Protein AF-A0A553DRL1-F1 (afdb_monomer)

Nearest PDB structures (foldseek):
  3k44-assembly4_D  TM=7.196E-01  e=4.651E+00  Drosophila melanogaster
  8chv-assembly1_D  TM=3.497E-01  e=3.234E+00  Homo sapiens
  8cht-assembly4_D  TM=2.626E-01  e=1.385E+00  Homo sapiens
  8chu-assembly1_A  TM=3.519E-01  e=5.250E+00  Homo sapiens
  8chv-assembly1_B  TM=2.696E-01  e=2.389E+00  Homo sapiens

pLDDT: mean 89.02, std 14.06, range [55.09, 98.81]

Radius of gyration: 24.26 Å; Cα contacts (8 Å, |Δi|>4): 133; chains: 1; bounding box: 50×25×79 Å

Mean predicted aligned error: 8.5 Å

Organism: NCBI:txid25944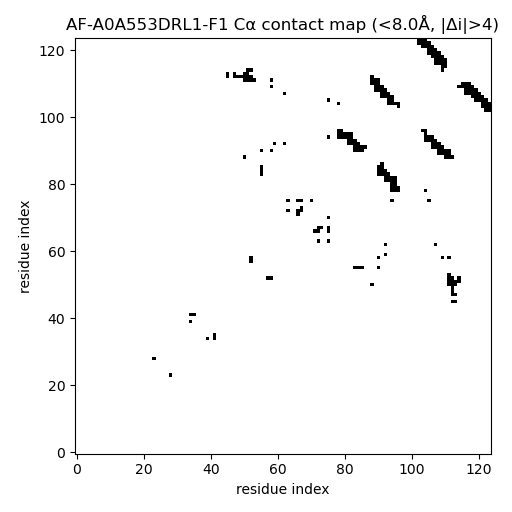28

Foldseek 3Di:
DVCVVVVVVVVVVVVVPPPDDDDPDPVVVVVVVVCVVVVHDDPPDLPLPDFQQPDPVVVVVLVLVVCCVVPNNVQQVQQPPWDWDCDPQKIWIWGHDPPPDDWWIWIWIARRSPRDTPDIDTTD

InterPro domains:
  IPR028921 NTF2 fold domain [PF15631] (58-124)

Structure (mmCIF, N/CA/C/O backbone):
data_AF-A0A553DRL1-F1
#
_entry.id   AF-A0A553DRL1-F1
#
loop_
_ato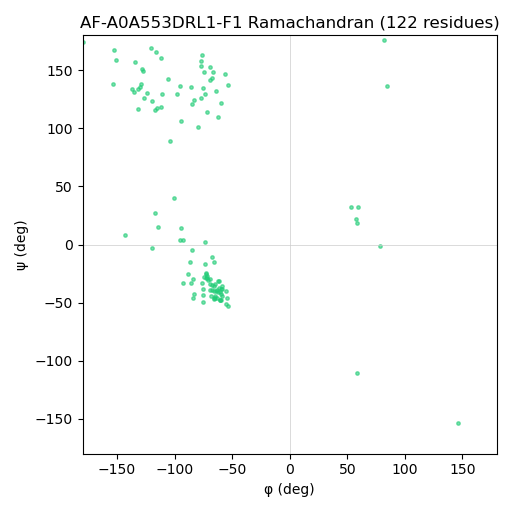m_site.group_PDB
_atom_site.id
_atom_site.type_symbol
_atom_site.label_atom_id
_atom_site.label_alt_id
_atom_site.label_comp_id
_atom_site.label_asym_id
_atom_site.label_entity_id
_atom_site.label_seq_id
_atom_site.pdbx_PDB_ins_code
_atom_site.Cartn_x
_atom_site.Cartn_y
_atom_site.Cartn_z
_atom_site.occupancy
_atom_site.B_iso_or_equiv
_atom_site.auth_seq_id
_atom_site.auth_comp_id
_atom_site.auth_asym_id
_atom_site.auth_atom_id
_atom_site.pdbx_PDB_model_num
ATOM 1 N N . MET A 1 1 ? 27.932 7.549 58.883 1.00 59.72 1 MET A N 1
ATOM 2 C CA . MET A 1 1 ? 28.183 7.238 57.453 1.00 59.72 1 MET A CA 1
ATOM 3 C C . MET A 1 1 ? 27.804 5.813 57.033 1.00 59.72 1 MET A C 1
ATOM 5 O O . MET A 1 1 ? 27.311 5.665 55.926 1.00 59.72 1 MET A O 1
ATOM 9 N N . LYS A 1 2 ? 27.957 4.776 57.875 1.00 55.09 2 LYS A N 1
ATOM 10 C CA . LYS A 1 2 ? 27.717 3.365 57.485 1.00 55.09 2 LYS A CA 1
ATOM 11 C C . LYS A 1 2 ? 26.275 3.038 57.038 1.00 55.09 2 LYS A C 1
ATOM 13 O O . LYS A 1 2 ? 26.091 2.215 56.155 1.00 55.09 2 LYS A O 1
ATOM 18 N N . TYR A 1 3 ? 25.267 3.726 57.583 1.00 60.97 3 TYR A N 1
ATOM 19 C CA . TYR A 1 3 ? 23.851 3.522 57.228 1.00 60.97 3 TYR A CA 1
ATOM 20 C C . TYR A 1 3 ? 23.372 4.346 56.021 1.00 60.97 3 TYR A C 1
ATOM 22 O O . TYR A 1 3 ? 22.344 4.024 55.436 1.00 60.97 3 TYR A O 1
ATOM 30 N N . LEU A 1 4 ? 24.129 5.372 55.607 1.00 59.31 4 LEU A N 1
ATOM 31 C CA . LEU A 1 4 ? 23.766 6.220 54.463 1.00 59.31 4 LEU A CA 1
ATOM 32 C C . LEU A 1 4 ? 23.832 5.428 53.143 1.00 59.31 4 LEU A C 1
ATOM 34 O O . LEU A 1 4 ? 23.001 5.605 52.260 1.00 59.31 4 LEU A O 1
ATOM 38 N N . LEU A 1 5 ? 24.788 4.497 53.054 1.00 58.38 5 LEU A N 1
ATOM 39 C CA . LEU A 1 5 ? 24.992 3.622 51.898 1.00 58.38 5 LEU A CA 1
ATOM 40 C C . LEU A 1 5 ? 23.886 2.555 51.765 1.00 58.38 5 LEU A C 1
ATOM 42 O O . LEU A 1 5 ? 23.524 2.178 50.657 1.00 58.38 5 LEU A O 1
ATOM 46 N N . VAL A 1 6 ? 23.305 2.115 52.888 1.00 60.09 6 VAL A N 1
ATOM 47 C CA . VAL A 1 6 ? 22.209 1.127 52.920 1.00 60.09 6 VAL A CA 1
ATOM 48 C C . VAL A 1 6 ? 20.880 1.759 52.497 1.00 60.09 6 VAL A C 1
ATOM 50 O O . VAL A 1 6 ? 20.120 1.147 51.751 1.00 60.09 6 VAL A O 1
ATOM 53 N N . ILE A 1 7 ? 20.622 3.006 52.905 1.00 60.12 7 ILE A N 1
ATOM 54 C CA . ILE A 1 7 ? 19.426 3.756 52.486 1.00 60.12 7 ILE A CA 1
ATOM 55 C C . ILE A 1 7 ? 19.468 4.037 50.976 1.00 60.12 7 ILE A C 1
ATOM 57 O O . ILE A 1 7 ? 18.456 3.882 50.298 1.00 60.12 7 ILE A O 1
ATOM 61 N N . PHE A 1 8 ? 20.640 4.369 50.426 1.00 58.16 8 PHE A N 1
ATOM 62 C CA . PHE A 1 8 ? 20.800 4.593 48.985 1.00 58.16 8 PHE A CA 1
ATOM 63 C C . PHE A 1 8 ? 20.572 3.310 48.161 1.00 58.16 8 PHE A C 1
ATOM 65 O O . PHE A 1 8 ? 19.963 3.360 47.095 1.00 58.16 8 PHE A O 1
ATOM 72 N N . LEU A 1 9 ? 20.982 2.147 48.685 1.00 57.59 9 LEU A N 1
ATOM 73 C CA . LEU A 1 9 ? 20.756 0.846 48.045 1.00 57.59 9 LEU A CA 1
ATOM 74 C C . LEU A 1 9 ? 19.272 0.427 48.053 1.00 57.59 9 LEU A C 1
ATOM 76 O O . LEU A 1 9 ? 18.823 -0.239 47.129 1.00 57.59 9 LEU A O 1
ATOM 80 N N . ALA A 1 10 ? 18.485 0.841 49.051 1.00 58.62 10 ALA A N 1
ATOM 81 C CA . ALA A 1 10 ? 17.047 0.550 49.110 1.00 58.62 10 ALA A CA 1
ATOM 82 C C . ALA A 1 10 ? 16.212 1.361 48.094 1.00 58.62 10 ALA A C 1
ATOM 84 O O . ALA A 1 10 ? 15.137 0.922 47.675 1.00 58.62 10 ALA A O 1
ATOM 85 N N . PHE A 1 11 ? 16.704 2.525 47.653 1.00 58.09 11 PHE A N 1
ATOM 86 C CA . PHE A 1 11 ? 16.038 3.331 46.623 1.00 58.09 11 PHE A CA 1
ATOM 87 C C . PHE A 1 11 ? 16.218 2.762 45.209 1.00 58.09 11 PHE A C 1
ATOM 89 O O . PHE A 1 11 ? 15.292 2.842 44.404 1.00 58.09 11 PHE A O 1
ATOM 96 N N . THR A 1 12 ? 17.358 2.135 44.900 1.00 58.72 12 THR A N 1
ATOM 97 C CA . THR A 1 12 ? 17.625 1.616 43.545 1.00 58.72 12 THR A CA 1
ATOM 98 C C . THR A 1 12 ? 16.787 0.383 43.197 1.00 58.72 12 THR A C 1
ATOM 100 O O . THR A 1 12 ? 16.435 0.202 42.034 1.00 58.72 12 THR A O 1
ATOM 103 N N . ILE A 1 13 ? 16.391 -0.428 44.184 1.00 57.62 13 ILE A N 1
ATOM 104 C CA . ILE A 1 13 ? 15.572 -1.637 43.968 1.00 57.62 13 ILE A CA 1
ATOM 105 C C . ILE A 1 13 ? 14.107 -1.327 43.617 1.00 57.62 13 ILE A C 1
ATOM 107 O O . ILE A 1 13 ? 13.463 -2.128 42.945 1.00 57.62 13 ILE A O 1
ATOM 111 N N . ASN A 1 14 ? 13.578 -0.164 44.015 1.00 56.00 14 ASN A N 1
ATOM 112 C CA . ASN A 1 14 ? 12.197 0.220 43.695 1.00 56.00 14 ASN A CA 1
ATOM 113 C C . ASN A 1 14 ? 12.022 0.637 42.221 1.00 56.00 14 ASN A C 1
ATOM 115 O O . ASN A 1 14 ? 10.959 0.409 41.646 1.00 56.00 14 ASN A O 1
ATOM 119 N N . SER A 1 15 ? 13.068 1.162 41.571 1.00 56.09 15 SER A N 1
ATOM 120 C CA . SER A 1 15 ? 13.016 1.546 40.149 1.00 56.09 15 SER A CA 1
ATOM 121 C C . SER 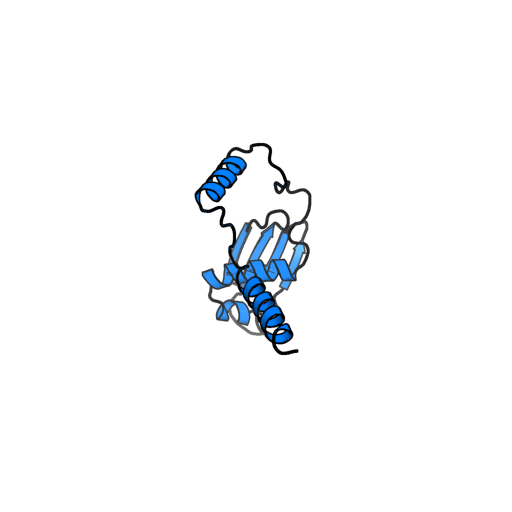A 1 15 ? 13.030 0.356 39.178 1.00 56.09 15 SER A C 1
ATOM 123 O O . SER A 1 15 ? 12.653 0.513 38.021 1.00 56.09 15 SER A O 1
ATOM 125 N N . PHE A 1 16 ? 13.416 -0.847 39.623 1.00 56.47 16 PHE A N 1
ATOM 126 C CA . PHE A 1 16 ? 13.433 -2.054 38.777 1.00 56.47 16 PHE A CA 1
ATOM 127 C C . PHE A 1 16 ? 12.076 -2.784 38.693 1.00 56.47 16 PHE A C 1
ATOM 129 O O . PHE A 1 16 ? 11.939 -3.729 37.918 1.00 56.47 16 PHE A O 1
ATOM 136 N N . ALA A 1 17 ? 11.048 -2.350 39.433 1.00 58.06 17 ALA A N 1
ATOM 137 C CA . ALA A 1 17 ? 9.748 -3.033 39.501 1.00 58.06 17 ALA A CA 1
ATOM 138 C C . ALA A 1 17 ? 8.684 -2.525 38.497 1.00 58.06 17 ALA A C 1
ATOM 140 O O . ALA A 1 17 ? 7.543 -2.994 38.511 1.00 58.06 17 ALA A O 1
ATOM 141 N N . GLN A 1 18 ? 9.019 -1.581 37.612 1.00 64.38 18 GLN A N 1
ATOM 142 C CA . GLN A 1 18 ? 8.031 -0.795 36.857 1.00 64.38 18 GLN A CA 1
ATOM 143 C C . GLN A 1 18 ? 7.787 -1.266 35.410 1.00 64.38 18 GLN A C 1
ATOM 145 O O . GLN A 1 18 ? 7.619 -0.451 34.513 1.00 64.38 18 GLN A O 1
ATOM 150 N N . ASN A 1 19 ? 7.730 -2.580 35.162 1.00 67.38 19 ASN A N 1
ATOM 151 C CA . ASN A 1 19 ? 7.425 -3.126 33.825 1.00 67.38 19 ASN A CA 1
ATOM 152 C C . ASN A 1 19 ? 6.130 -3.958 33.765 1.00 67.38 19 ASN A C 1
ATOM 154 O O . ASN A 1 19 ? 5.979 -4.830 32.910 1.00 67.38 19 ASN A O 1
ATOM 158 N N . LYS A 1 20 ? 5.149 -3.688 34.638 1.00 80.88 20 LYS A N 1
ATOM 159 C CA . LYS A 1 20 ? 3.791 -4.237 34.472 1.00 80.88 20 LYS A CA 1
ATOM 160 C C . LYS A 1 20 ? 3.031 -3.411 33.430 1.00 80.88 20 LYS A C 1
ATOM 162 O O . LYS A 1 20 ? 2.557 -2.321 33.733 1.00 80.88 20 LYS A O 1
ATOM 167 N N . ARG A 1 21 ? 2.934 -3.918 32.197 1.00 85.94 21 ARG A N 1
ATOM 168 C CA . ARG A 1 21 ? 2.115 -3.319 31.128 1.00 85.94 21 ARG A CA 1
ATOM 169 C C . ARG A 1 21 ? 0.677 -3.829 31.224 1.00 85.94 21 ARG A C 1
ATOM 171 O O . ARG A 1 21 ? 0.465 -5.030 31.367 1.00 85.94 21 ARG A O 1
ATOM 178 N N . THR A 1 22 ? -0.299 -2.936 31.092 1.00 90.12 22 THR A N 1
ATOM 179 C CA . THR A 1 22 ? -1.703 -3.323 30.899 1.00 90.12 22 THR A CA 1
ATOM 180 C C . THR A 1 22 ? -1.893 -3.850 29.479 1.00 90.12 22 THR A C 1
ATOM 182 O O . THR A 1 22 ? -1.504 -3.188 28.518 1.00 90.12 22 THR A O 1
ATOM 185 N N . VAL A 1 23 ? -2.503 -5.027 29.343 1.00 92.06 23 VAL A N 1
ATOM 186 C CA . VAL A 1 23 ? -2.856 -5.641 28.056 1.00 92.06 23 VAL A CA 1
ATOM 187 C C . VAL A 1 23 ? -4.376 -5.765 28.005 1.00 92.06 23 VAL A C 1
ATOM 189 O O . VAL A 1 23 ? -4.954 -6.475 28.820 1.00 92.06 23 VAL A O 1
ATOM 192 N N . LEU A 1 24 ? -5.021 -5.058 27.072 1.00 93.12 24 LEU A N 1
ATOM 193 C CA . LEU A 1 24 ? -6.488 -5.051 26.936 1.00 93.12 24 LEU A CA 1
ATOM 194 C C . LEU A 1 24 ? -7.039 -6.367 26.358 1.00 93.12 24 LEU A C 1
ATOM 196 O O . LEU A 1 24 ? -8.149 -6.779 26.684 1.00 93.12 24 LEU A O 1
ATOM 200 N N . GLY A 1 25 ? -6.236 -7.058 25.547 1.00 96.00 25 GLY A N 1
ATOM 201 C CA . GLY A 1 25 ? -6.529 -8.401 25.055 1.00 96.00 25 GLY A CA 1
ATOM 202 C C . GLY A 1 25 ? -7.466 -8.464 23.844 1.00 96.00 25 GLY A C 1
ATOM 203 O O . GLY A 1 25 ? -7.987 -7.466 23.342 1.00 96.00 25 GLY A O 1
ATOM 204 N N . GLU A 1 26 ? -7.662 -9.690 23.361 1.00 96.94 26 GLU A N 1
ATOM 205 C CA . GLU A 1 26 ? -8.452 -9.991 22.162 1.00 96.94 26 GLU A CA 1
ATOM 206 C C . GLU A 1 26 ? -9.926 -9.611 22.327 1.00 96.94 26 GLU A C 1
ATOM 208 O O . GLU A 1 26 ? -10.522 -9.049 21.413 1.00 96.94 26 GLU A O 1
ATOM 213 N N . LYS A 1 27 ? -10.500 -9.846 23.516 1.00 96.94 27 LYS A N 1
ATOM 214 C CA . LYS A 1 27 ? -11.898 -9.512 23.812 1.00 96.94 27 LYS A CA 1
ATOM 215 C C . LYS A 1 27 ? -12.195 -8.034 23.545 1.00 96.94 27 LYS A C 1
ATOM 217 O O . LYS A 1 27 ? -13.129 -7.736 22.811 1.00 96.94 27 LYS A O 1
ATOM 222 N N . TYR A 1 28 ? -11.376 -7.138 24.094 1.00 95.44 28 TYR A N 1
ATOM 223 C CA . TYR A 1 28 ? -11.501 -5.701 23.857 1.00 95.44 28 TYR A CA 1
ATOM 224 C C . TYR A 1 28 ? -11.376 -5.366 22.364 1.00 95.44 28 TYR A C 1
ATOM 226 O O . TYR A 1 28 ? -12.192 -4.638 21.815 1.00 95.44 28 TYR A O 1
ATOM 234 N N . SER A 1 29 ? -10.395 -5.966 21.682 1.00 95.38 29 SER A N 1
ATOM 235 C CA . SER A 1 29 ? -10.172 -5.740 20.245 1.00 95.38 29 SER A CA 1
ATOM 236 C C . SER A 1 29 ? -11.390 -6.137 19.400 1.00 95.38 29 SER A C 1
ATOM 238 O O . SER A 1 29 ? -11.735 -5.445 18.443 1.00 95.38 29 SER A O 1
ATOM 240 N N . LYS A 1 30 ? -12.066 -7.230 19.773 1.00 96.50 30 LYS A N 1
ATOM 241 C CA . LYS A 1 30 ? -13.302 -7.678 19.128 1.00 96.50 30 LYS A CA 1
ATOM 242 C C . LYS A 1 30 ? -14.470 -6.730 19.402 1.00 96.50 30 LYS A C 1
ATOM 244 O O . LYS A 1 30 ? -15.195 -6.398 18.474 1.00 96.50 30 LYS A O 1
ATOM 249 N N . GLU A 1 31 ? -14.636 -6.285 20.646 1.00 94.75 31 GLU A N 1
ATOM 250 C CA . GLU A 1 31 ? -15.693 -5.337 21.023 1.00 94.75 31 GLU A CA 1
ATOM 251 C C . GLU A 1 31 ? -15.570 -4.013 20.248 1.00 94.75 31 GLU A C 1
ATOM 253 O O . GLU A 1 31 ? -16.568 -3.517 19.721 1.00 9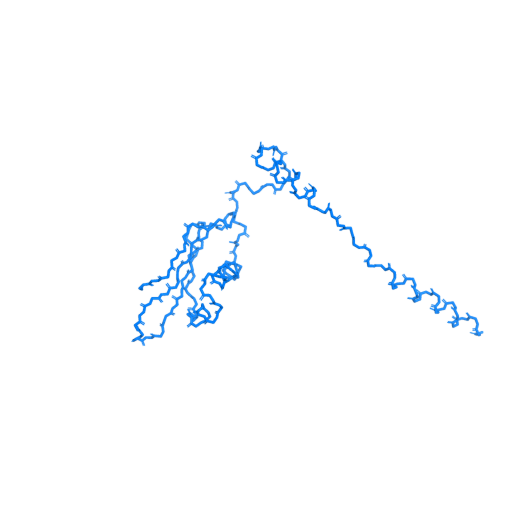4.75 31 GLU A O 1
ATOM 258 N N . GLU A 1 32 ? -14.348 -3.490 20.102 1.00 93.06 32 GLU A N 1
ATOM 259 C CA . GLU A 1 32 ? -14.066 -2.297 19.291 1.00 93.06 32 GLU A CA 1
ATOM 260 C C . GLU A 1 32 ? -14.375 -2.526 17.803 1.00 93.06 32 GLU A C 1
ATOM 262 O O . GLU A 1 32 ? -15.050 -1.709 17.170 1.00 93.06 32 GLU A O 1
ATOM 267 N N . LEU A 1 33 ? -13.937 -3.659 17.241 1.00 93.62 33 LEU A N 1
ATOM 268 C CA . LEU A 1 33 ? -14.216 -4.001 15.845 1.00 93.62 33 LEU A CA 1
ATOM 269 C C . LEU A 1 33 ? -15.726 -4.113 15.581 1.00 93.62 33 LEU A C 1
ATOM 271 O O . LEU A 1 33 ? -16.230 -3.518 14.626 1.00 93.62 33 LEU A O 1
ATOM 275 N N . ASP A 1 34 ? -16.456 -4.825 16.440 1.00 94.44 34 ASP A N 1
ATOM 276 C CA . ASP A 1 34 ? -17.906 -4.999 16.326 1.00 94.44 34 ASP A CA 1
ATOM 277 C C . ASP A 1 34 ? -18.639 -3.648 16.420 1.00 94.44 34 ASP A C 1
ATOM 279 O O . ASP A 1 34 ? -19.614 -3.412 15.698 1.00 94.44 34 ASP A O 1
ATOM 283 N N . ALA A 1 35 ? -18.166 -2.725 17.265 1.00 92.31 35 ALA A N 1
ATOM 284 C CA . ALA A 1 35 ? -18.729 -1.381 17.377 1.00 92.31 35 ALA A CA 1
ATOM 285 C C . ALA A 1 35 ? -18.548 -0.556 16.090 1.00 92.31 35 ALA A C 1
ATOM 287 O O . ALA A 1 35 ? -19.513 0.070 15.628 1.00 92.31 35 ALA A O 1
ATOM 288 N N . VAL A 1 36 ? -17.352 -0.594 15.487 1.00 91.50 36 VAL A N 1
ATOM 289 C CA . VAL A 1 36 ? -17.049 0.100 14.223 1.00 91.50 36 VAL A CA 1
ATOM 290 C C . VAL A 1 36 ? -17.849 -0.494 13.062 1.00 91.50 36 VAL A C 1
ATOM 292 O O . VAL A 1 36 ? -18.472 0.250 12.301 1.00 91.50 36 VAL A O 1
ATOM 295 N N . LEU A 1 37 ? -17.902 -1.825 12.944 1.00 91.56 37 LEU A N 1
ATOM 296 C CA . LEU A 1 37 ? -18.653 -2.509 11.881 1.00 91.56 37 LEU A CA 1
ATOM 297 C C . LEU A 1 37 ? -20.166 -2.274 11.989 1.00 91.56 37 LEU A C 1
ATOM 299 O O . LEU A 1 37 ? -20.843 -2.121 10.971 1.00 91.56 37 LEU A O 1
ATOM 303 N N . ALA A 1 38 ? -20.694 -2.161 13.209 1.00 92.81 38 ALA A N 1
ATOM 304 C CA . ALA A 1 38 ? -22.086 -1.790 13.457 1.00 92.81 38 ALA A CA 1
ATOM 305 C C . ALA A 1 38 ? -22.386 -0.295 13.208 1.00 92.81 38 ALA A C 1
ATOM 307 O O . ALA A 1 38 ? -23.516 0.138 13.440 1.00 92.81 38 ALA A O 1
ATOM 308 N N . LYS A 1 39 ? -21.402 0.502 12.754 1.00 84.19 39 LYS A N 1
ATOM 309 C CA . LYS A 1 39 ? -21.500 1.958 12.534 1.00 84.19 39 LYS A CA 1
ATOM 310 C C . LYS A 1 39 ? -22.006 2.723 13.762 1.00 84.19 39 LYS A C 1
ATOM 312 O O . LYS A 1 39 ? -22.698 3.735 13.629 1.00 84.19 39 LYS A O 1
ATOM 317 N N . LYS A 1 40 ? -21.691 2.241 14.966 1.00 78.94 40 LYS A N 1
ATOM 318 C CA . LYS A 1 40 ? -22.027 2.967 16.195 1.00 78.94 40 LYS A CA 1
ATOM 319 C C . LYS A 1 40 ? -21.199 4.249 16.253 1.00 78.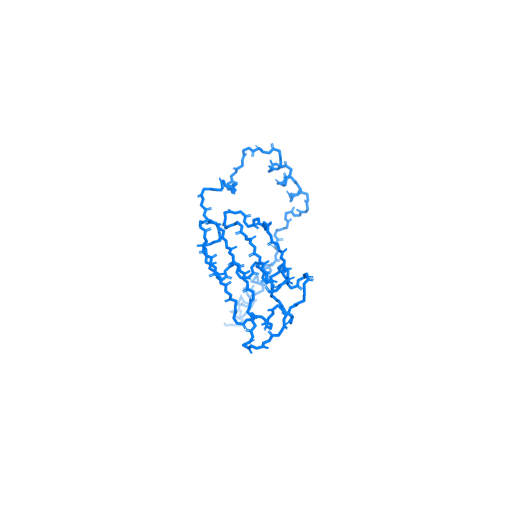94 40 LYS A C 1
ATOM 321 O O . LYS A 1 40 ? -20.045 4.265 15.833 1.00 78.94 40 LYS A O 1
ATOM 326 N N . ALA A 1 41 ? -21.792 5.327 16.766 1.00 74.25 41 ALA A N 1
ATOM 327 C CA . ALA A 1 41 ? -21.059 6.566 16.990 1.00 74.25 41 ALA A CA 1
ATOM 328 C C . ALA A 1 41 ? -19.898 6.290 17.957 1.00 74.25 41 ALA A C 1
ATOM 330 O O . ALA A 1 41 ? -20.114 5.802 19.065 1.00 74.25 41 ALA A O 1
ATOM 331 N N . GLY A 1 42 ? -18.681 6.579 17.511 1.00 76.25 42 GLY A N 1
ATOM 332 C CA . GLY A 1 42 ? -17.452 6.391 18.269 1.00 76.25 42 GLY A CA 1
ATOM 333 C C . GLY A 1 42 ? -16.559 7.617 18.141 1.00 76.25 42 GLY A C 1
ATOM 334 O O . GLY A 1 42 ? -16.679 8.400 17.196 1.00 76.25 42 GLY A O 1
ATOM 335 N N . HIS A 1 43 ? -15.665 7.800 19.107 1.00 79.12 43 HIS A N 1
ATOM 336 C CA . HIS A 1 43 ? -14.636 8.830 19.018 1.00 79.12 43 HIS A CA 1
ATOM 337 C C . HIS A 1 43 ? -13.549 8.404 18.024 1.00 79.12 43 HIS A C 1
ATOM 339 O O . HIS A 1 43 ? -13.244 7.221 17.910 1.00 79.12 43 HIS A O 1
ATOM 345 N N . ASN A 1 44 ? -12.937 9.375 17.339 1.00 82.62 44 ASN A N 1
ATOM 346 C CA . ASN A 1 44 ? -11.755 9.172 16.488 1.00 82.62 44 ASN A CA 1
ATOM 347 C C . ASN A 1 44 ? -11.939 8.167 15.332 1.00 82.62 44 ASN A C 1
ATOM 349 O O . ASN A 1 44 ? -10.991 7.496 14.930 1.00 82.62 44 ASN A O 1
ATOM 353 N N . VAL A 1 45 ? -13.148 8.071 14.775 1.00 86.31 45 VAL A N 1
ATOM 354 C CA . VAL A 1 45 ? -13.399 7.288 13.556 1.00 86.31 45 VAL A CA 1
ATOM 355 C C . VAL A 1 45 ? -12.863 8.049 12.341 1.00 86.31 45 VAL A C 1
ATOM 357 O O . VAL A 1 45 ? -13.110 9.247 12.205 1.00 86.31 45 VAL A O 1
ATOM 360 N N . VAL A 1 46 ? -12.158 7.353 11.442 1.00 90.00 46 VAL A N 1
ATOM 361 C CA . VAL A 1 46 ? -11.693 7.920 10.166 1.00 90.00 46 VAL A CA 1
ATOM 362 C C . VAL A 1 46 ? -12.904 8.324 9.324 1.00 90.00 46 VAL A C 1
ATOM 364 O O . VAL A 1 46 ? -13.646 7.479 8.826 1.00 90.00 46 VAL A O 1
ATOM 367 N N . ASP A 1 47 ? -13.110 9.629 9.165 1.00 89.00 47 ASP A N 1
ATOM 368 C CA . ASP A 1 47 ? -14.286 10.202 8.502 1.00 89.00 47 ASP A CA 1
ATOM 369 C C . ASP A 1 47 ? -14.064 10.521 7.011 1.00 89.00 47 ASP A C 1
ATOM 371 O O . ASP A 1 47 ? -14.952 11.060 6.348 1.00 89.00 47 ASP A O 1
ATOM 375 N N . ASN A 1 48 ? -12.889 10.172 6.476 1.00 91.56 48 ASN A N 1
ATOM 376 C CA . ASN A 1 48 ? -12.452 10.429 5.100 1.00 91.56 48 ASN A CA 1
ATOM 377 C C . ASN A 1 48 ? -12.452 11.918 4.688 1.00 91.56 48 ASN A C 1
ATOM 379 O O . ASN A 1 48 ? -12.497 12.229 3.486 1.00 91.56 48 ASN A O 1
ATOM 383 N N . LYS A 1 49 ? -12.396 12.861 5.638 1.00 92.19 49 LYS A N 1
ATOM 384 C CA . LYS A 1 49 ? -12.288 14.294 5.312 1.00 92.19 49 LYS A CA 1
ATOM 385 C C . LYS A 1 49 ? -10.853 14.721 5.046 1.00 92.19 49 LYS A C 1
ATOM 387 O O . LYS A 1 49 ? -10.608 15.430 4.072 1.00 92.19 49 LYS A O 1
ATOM 392 N N . GLU A 1 50 ? -9.916 14.243 5.855 1.00 94.69 50 GLU A N 1
ATOM 393 C CA . GLU A 1 50 ? -8.496 14.580 5.757 1.00 94.69 50 GLU A CA 1
ATOM 394 C C . GLU A 1 50 ? -7.649 13.386 5.307 1.00 94.69 50 GLU A C 1
ATOM 396 O O . GLU A 1 50 ? -8.062 12.231 5.404 1.00 94.69 50 GLU A O 1
ATOM 401 N N . LEU A 1 51 ? -6.449 13.677 4.800 1.00 97.31 51 LEU A N 1
ATOM 402 C CA . LEU A 1 51 ? -5.450 12.654 4.506 1.00 97.31 51 LEU A CA 1
ATOM 403 C C . LEU A 1 51 ? -4.800 12.205 5.819 1.00 97.31 51 LEU A C 1
ATOM 405 O O . LEU A 1 51 ? -4.263 13.035 6.559 1.00 97.31 51 LEU A O 1
ATOM 409 N N . ILE A 1 52 ? -4.801 10.898 6.076 1.00 97.00 52 ILE A N 1
ATOM 410 C CA . ILE A 1 52 ? -4.050 10.291 7.181 1.00 97.00 52 ILE A CA 1
ATOM 411 C C . ILE A 1 52 ? -2.622 9.926 6.745 1.00 97.00 52 ILE A C 1
ATOM 413 O O . ILE A 1 52 ? -1.714 9.926 7.571 1.00 97.00 52 ILE A O 1
ATOM 417 N N . ILE A 1 53 ? -2.399 9.699 5.443 1.00 98.06 53 ILE A N 1
ATOM 418 C CA . ILE A 1 53 ? -1.077 9.488 4.833 1.00 98.06 53 ILE A CA 1
ATOM 419 C C . ILE A 1 53 ? -0.664 10.763 4.087 1.00 98.06 53 ILE A C 1
ATOM 421 O O . ILE A 1 53 ? -0.970 10.936 2.907 1.00 98.06 53 ILE A O 1
ATOM 425 N N . LYS A 1 54 ? 0.005 11.682 4.789 1.00 97.56 54 LYS A N 1
ATOM 426 C CA . LYS A 1 54 ? 0.373 13.006 4.249 1.00 97.56 54 LYS A CA 1
ATOM 427 C C . LYS A 1 54 ? 1.690 13.003 3.472 1.00 97.56 54 LYS A C 1
ATOM 429 O O . LYS A 1 54 ? 1.823 13.738 2.503 1.00 97.56 54 LYS A O 1
ATOM 434 N N . GLU A 1 55 ? 2.630 12.160 3.888 1.00 97.94 55 GLU A N 1
ATOM 435 C CA . GLU A 1 55 ? 3.997 12.125 3.369 1.00 97.94 55 GLU A CA 1
ATOM 436 C C . GLU A 1 55 ? 4.215 10.920 2.453 1.00 97.94 55 GLU A C 1
ATOM 438 O O . GLU A 1 55 ? 3.755 9.811 2.753 1.00 97.94 55 GLU A O 1
ATOM 443 N N . SER A 1 56 ? 4.994 11.111 1.386 1.00 97.75 56 SER A N 1
ATOM 444 C CA . SER A 1 56 ? 5.359 10.026 0.466 1.00 97.75 56 SER A CA 1
ATOM 445 C C . SER A 1 56 ? 6.097 8.895 1.177 1.00 97.75 56 SER A C 1
ATOM 447 O O . SER A 1 56 ? 5.829 7.726 0.917 1.00 97.75 56 SER A O 1
ATOM 449 N N . LYS A 1 57 ? 6.967 9.225 2.139 1.00 98.38 57 LYS A N 1
ATOM 450 C CA . LYS A 1 57 ? 7.716 8.241 2.931 1.00 98.38 57 LYS A CA 1
ATOM 451 C C . LYS A 1 57 ? 6.794 7.225 3.613 1.00 98.38 57 LYS A C 1
ATOM 453 O O . LYS A 1 57 ? 7.045 6.029 3.535 1.00 98.38 57 LYS A O 1
ATOM 458 N N . THR A 1 58 ? 5.712 7.686 4.240 1.00 98.50 58 THR A N 1
ATOM 459 C CA . THR A 1 58 ? 4.740 6.804 4.903 1.00 98.50 58 THR A CA 1
ATOM 460 C C . THR A 1 58 ? 3.983 5.951 3.888 1.00 98.50 58 THR A C 1
ATOM 462 O O . THR A 1 58 ? 3.751 4.770 4.133 1.00 98.50 58 THR A O 1
ATOM 465 N N . ALA A 1 59 ? 3.627 6.518 2.732 1.00 98.62 59 ALA A N 1
ATOM 466 C CA . ALA A 1 59 ? 2.996 5.758 1.657 1.00 98.62 59 ALA A CA 1
ATOM 467 C C . ALA A 1 59 ? 3.918 4.642 1.129 1.00 98.62 59 ALA A C 1
ATOM 469 O O . ALA A 1 59 ? 3.458 3.521 0.915 1.00 98.62 59 ALA A O 1
ATOM 470 N N . ILE A 1 60 ? 5.216 4.930 0.989 1.00 98.69 60 ILE A N 1
ATOM 471 C CA . ILE A 1 60 ? 6.246 3.963 0.590 1.00 98.69 60 ILE A CA 1
ATOM 472 C C . ILE A 1 60 ? 6.414 2.870 1.648 1.00 98.69 60 ILE A C 1
ATOM 474 O O . ILE A 1 60 ? 6.422 1.700 1.289 1.00 98.69 60 ILE A O 1
ATOM 478 N N . GLU A 1 61 ? 6.487 3.210 2.937 1.00 98.50 61 GLU A N 1
ATOM 479 C CA . GLU A 1 61 ? 6.606 2.216 4.018 1.00 98.50 61 GLU A CA 1
ATOM 480 C C . GLU A 1 61 ? 5.404 1.253 4.049 1.00 98.50 61 GLU A C 1
ATOM 482 O O . GLU A 1 61 ? 5.579 0.043 4.207 1.00 98.50 61 GLU A O 1
ATOM 487 N N . ILE A 1 62 ? 4.185 1.767 3.837 1.00 98.50 62 ILE A N 1
ATOM 488 C CA . ILE A 1 62 ? 2.969 0.943 3.727 1.00 98.50 62 ILE A CA 1
ATOM 489 C C . ILE A 1 62 ? 3.034 0.050 2.482 1.00 98.50 62 ILE A C 1
ATOM 491 O O . ILE A 1 62 ? 2.757 -1.148 2.564 1.00 98.50 62 ILE A O 1
ATOM 495 N N . ALA A 1 63 ? 3.411 0.620 1.334 1.00 98.62 63 ALA A N 1
ATOM 496 C CA . ALA A 1 63 ? 3.555 -0.120 0.087 1.00 98.62 63 ALA A CA 1
ATOM 497 C C . ALA A 1 63 ? 4.587 -1.248 0.203 1.00 98.62 63 ALA A C 1
ATOM 499 O O . ALA A 1 63 ? 4.290 -2.380 -0.168 1.00 98.62 63 ALA A O 1
ATOM 500 N N . GLU A 1 64 ? 5.768 -0.967 0.752 1.00 98.56 64 GLU A N 1
ATOM 501 C CA . GLU A 1 64 ? 6.829 -1.949 0.970 1.00 98.56 64 GLU A CA 1
ATOM 502 C C . GLU A 1 64 ? 6.364 -3.072 1.898 1.00 98.56 64 GLU A C 1
ATOM 504 O O . GLU A 1 64 ? 6.498 -4.237 1.533 1.00 98.56 64 GLU A O 1
ATOM 509 N N . ALA A 1 65 ? 5.740 -2.754 3.039 1.00 98.44 65 ALA A N 1
ATOM 510 C CA . ALA A 1 65 ? 5.241 -3.769 3.969 1.00 98.44 65 ALA A CA 1
ATOM 511 C C . ALA A 1 65 ? 4.279 -4.764 3.295 1.00 98.44 65 ALA A C 1
ATOM 513 O O . ALA A 1 65 ? 4.354 -5.964 3.544 1.00 98.44 65 ALA A O 1
ATOM 514 N N . ILE A 1 66 ? 3.407 -4.281 2.407 1.00 98.56 66 ILE A N 1
ATOM 515 C CA . ILE A 1 66 ? 2.465 -5.128 1.664 1.00 98.56 66 ILE A CA 1
ATOM 516 C C . ILE A 1 66 ? 3.176 -5.893 0.540 1.00 98.56 66 ILE A C 1
ATOM 518 O O . ILE A 1 66 ? 3.000 -7.101 0.387 1.00 98.56 66 ILE A O 1
ATOM 522 N N . LEU A 1 67 ? 3.971 -5.202 -0.277 1.00 98.56 67 LEU A N 1
ATOM 523 C CA . LEU A 1 67 ? 4.589 -5.778 -1.470 1.00 98.56 67 LEU A CA 1
ATOM 524 C C . LEU A 1 67 ? 5.713 -6.764 -1.131 1.00 98.56 67 LEU A C 1
ATOM 526 O O . LEU A 1 67 ? 5.951 -7.686 -1.909 1.00 98.56 67 LEU A O 1
ATOM 530 N N . PHE A 1 68 ? 6.381 -6.614 0.015 1.00 98.50 68 PHE A N 1
ATOM 531 C CA . PHE A 1 68 ? 7.384 -7.568 0.490 1.00 98.50 68 PHE A CA 1
ATOM 532 C C . PHE A 1 68 ? 6.771 -8.938 0.783 1.00 98.50 68 PHE A C 1
ATOM 534 O O . PHE A 1 68 ? 7.370 -9.944 0.408 1.00 98.50 68 PHE A O 1
ATOM 541 N N . GLU A 1 69 ? 5.571 -8.980 1.365 1.00 98.19 69 GLU A N 1
ATOM 542 C CA . GLU A 1 69 ? 4.842 -10.229 1.621 1.00 98.19 69 GLU A CA 1
ATOM 543 C C . GLU A 1 69 ? 4.350 -10.887 0.321 1.00 98.19 69 GLU A C 1
ATOM 545 O O . GLU A 1 69 ? 4.318 -12.110 0.213 1.00 98.19 69 GLU A O 1
ATOM 550 N N . ILE A 1 70 ? 3.986 -10.089 -0.690 1.00 97.94 70 ILE A N 1
ATOM 551 C CA . ILE A 1 70 ? 3.430 -10.605 -1.953 1.00 97.94 70 ILE A CA 1
ATOM 552 C C . ILE A 1 70 ? 4.531 -11.039 -2.931 1.00 97.94 70 ILE A C 1
ATOM 554 O O . ILE A 1 70 ? 4.426 -12.093 -3.557 1.00 97.94 70 ILE A O 1
ATOM 558 N N . TYR A 1 71 ? 5.569 -10.218 -3.102 1.00 97.00 71 TYR A N 1
ATOM 559 C CA . TYR A 1 71 ? 6.554 -10.360 -4.181 1.00 97.00 71 TYR A CA 1
ATOM 560 C C . TYR A 1 71 ? 7.991 -10.570 -3.695 1.00 97.00 71 TYR A C 1
ATOM 562 O O . TYR A 1 71 ? 8.885 -10.755 -4.525 1.00 97.00 71 TYR A O 1
ATOM 570 N N . GLY A 1 72 ? 8.223 -10.548 -2.381 1.00 98.00 72 GLY A N 1
ATOM 571 C CA . GLY A 1 72 ? 9.540 -10.682 -1.771 1.00 98.00 72 GLY A CA 1
ATOM 572 C C . GLY A 1 72 ? 10.302 -9.357 -1.694 1.00 98.00 72 GLY A C 1
ATOM 573 O O . GLY A 1 72 ? 10.369 -8.587 -2.655 1.00 98.00 72 GLY A O 1
ATOM 574 N N . LYS A 1 73 ? 10.935 -9.115 -0.543 1.00 98.12 73 LYS A N 1
ATOM 575 C CA . LYS A 1 73 ? 11.674 -7.879 -0.249 1.00 98.12 73 LYS A CA 1
ATOM 576 C C . LYS A 1 73 ? 12.734 -7.533 -1.296 1.00 98.12 73 LYS A C 1
ATOM 578 O O . LYS A 1 73 ? 12.700 -6.448 -1.866 1.00 98.12 73 LYS A O 1
ATOM 583 N N . GLU A 1 74 ? 13.627 -8.473 -1.595 1.00 97.38 74 GLU A N 1
ATOM 584 C CA . GLU A 1 74 ? 14.717 -8.267 -2.559 1.00 97.38 74 GLU A CA 1
ATOM 585 C C . GLU A 1 74 ? 14.195 -7.889 -3.950 1.00 97.38 74 GLU A C 1
ATOM 587 O O . GLU A 1 74 ? 14.794 -7.080 -4.654 1.00 97.38 74 GLU A O 1
ATOM 592 N N . ASN A 1 75 ? 13.059 -8.458 -4.359 1.00 95.69 75 ASN A N 1
ATOM 593 C CA . ASN A 1 75 ? 12.473 -8.176 -5.660 1.00 95.69 75 ASN A CA 1
ATOM 594 C C . ASN A 1 75 ? 11.930 -6.747 -5.760 1.00 95.69 75 ASN A C 1
ATOM 596 O O . ASN A 1 75 ? 12.068 -6.108 -6.803 1.00 95.69 75 ASN A O 1
ATOM 600 N N . ILE A 1 76 ? 11.322 -6.254 -4.684 1.00 97.94 76 ILE A N 1
ATOM 601 C CA . ILE A 1 76 ? 10.767 -4.902 -4.614 1.00 97.94 76 ILE A CA 1
ATOM 602 C C . ILE A 1 76 ? 11.883 -3.867 -4.456 1.00 97.94 76 ILE A C 1
ATOM 604 O O . ILE A 1 76 ? 11.907 -2.888 -5.197 1.00 97.94 76 ILE A O 1
ATOM 608 N N . GLU A 1 77 ? 12.875 -4.118 -3.597 1.00 97.62 77 GLU A N 1
ATOM 609 C CA . GLU A 1 77 ? 13.998 -3.192 -3.391 1.00 97.62 77 GLU A CA 1
ATOM 610 C C . GLU A 1 77 ? 14.851 -2.976 -4.651 1.00 97.62 77 GLU A C 1
ATOM 612 O O . GLU A 1 77 ? 15.357 -1.873 -4.859 1.00 97.62 77 GLU A O 1
ATOM 617 N N . ARG A 1 78 ? 14.975 -3.983 -5.530 1.00 96.19 78 ARG A N 1
ATOM 618 C CA . ARG A 1 78 ? 15.678 -3.851 -6.824 1.00 96.19 78 ARG A CA 1
ATOM 619 C C . ARG A 1 78 ? 15.003 -2.902 -7.815 1.00 96.19 78 ARG A C 1
ATOM 621 O O . ARG A 1 78 ? 15.636 -2.533 -8.796 1.00 96.19 78 ARG A O 1
ATOM 628 N N . GLN A 1 79 ? 13.749 -2.529 -7.577 1.00 97.50 79 GLN A N 1
ATOM 629 C CA . GLN A 1 79 ? 12.995 -1.614 -8.435 1.00 97.50 79 GLN A CA 1
ATOM 630 C C . GLN A 1 79 ? 13.089 -0.158 -7.946 1.00 97.50 79 GLN A C 1
ATOM 632 O O . GLN A 1 79 ? 12.289 0.682 -8.348 1.00 97.50 79 GLN A O 1
ATOM 637 N N . LYS A 1 80 ? 14.023 0.144 -7.033 1.00 97.19 80 LYS A N 1
ATOM 638 C CA . LYS A 1 80 ? 14.332 1.512 -6.600 1.00 97.19 80 LYS A CA 1
ATOM 639 C C . LYS A 1 80 ? 15.179 2.260 -7.653 1.00 97.19 80 LYS A C 1
ATOM 641 O O . LYS A 1 80 ? 15.987 1.624 -8.328 1.00 97.19 80 LYS A O 1
ATOM 646 N N . PRO A 1 81 ? 15.099 3.605 -7.705 1.00 97.69 81 PRO A N 1
ATOM 647 C CA . PRO A 1 81 ? 14.170 4.449 -6.946 1.00 97.69 81 PRO A CA 1
ATOM 648 C C . PRO A 1 81 ? 12.727 4.217 -7.399 1.00 97.69 81 PRO A C 1
ATOM 650 O O . PRO A 1 81 ? 12.493 3.868 -8.549 1.00 97.69 81 PRO A O 1
ATOM 653 N N . TYR A 1 82 ? 11.770 4.355 -6.489 1.00 98.31 82 TYR A N 1
ATOM 654 C CA . TYR A 1 82 ? 10.363 4.300 -6.877 1.00 98.31 82 TYR A CA 1
ATOM 655 C C . TYR A 1 82 ? 9.959 5.625 -7.525 1.00 98.31 82 TYR A C 1
ATOM 657 O O . TYR A 1 82 ? 10.604 6.647 -7.299 1.00 98.31 82 TYR A O 1
ATOM 665 N N . GLU A 1 83 ? 8.903 5.587 -8.325 1.00 98.12 83 GLU A N 1
ATOM 666 C CA . GLU A 1 83 ? 8.152 6.775 -8.704 1.00 98.12 83 GLU A CA 1
ATOM 667 C C . GLU A 1 83 ? 6.930 6.880 -7.803 1.00 98.12 83 GLU A C 1
ATOM 669 O O . GLU A 1 83 ? 6.165 5.921 -7.6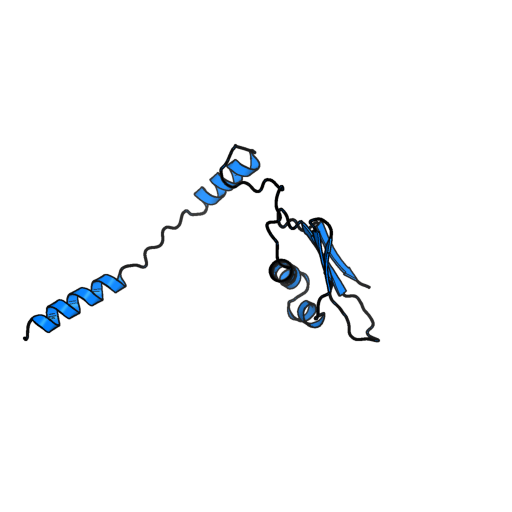65 1.00 98.12 83 GLU A O 1
ATOM 674 N N . GLU A 1 84 ? 6.730 8.047 -7.204 1.00 98.19 84 GLU A N 1
ATOM 675 C CA . GLU A 1 84 ? 5.609 8.305 -6.318 1.00 98.19 84 GLU A CA 1
ATOM 676 C C . GLU A 1 84 ? 4.884 9.607 -6.653 1.00 98.19 84 GLU A C 1
ATOM 678 O O . GLU A 1 84 ? 5.479 10.673 -6.819 1.00 98.19 84 GLU A O 1
ATOM 683 N N . TYR A 1 85 ? 3.556 9.531 -6.701 1.00 98.62 85 TYR A N 1
ATOM 684 C CA . TYR A 1 85 ? 2.702 10.680 -6.974 1.00 98.62 85 TYR A CA 1
ATOM 685 C C . TYR A 1 85 ? 1.499 10.691 -6.040 1.00 98.62 85 TYR A C 1
ATOM 687 O O . TYR A 1 85 ? 0.802 9.685 -5.893 1.00 98.62 85 TYR A O 1
ATOM 695 N N . LEU A 1 86 ? 1.212 11.859 -5.462 1.00 98.56 86 LEU A N 1
ATOM 696 C CA . LEU A 1 86 ? -0.065 12.131 -4.812 1.00 98.56 86 LEU A CA 1
ATOM 697 C C . LEU A 1 86 ? -0.990 12.813 -5.818 1.00 98.56 86 LEU A C 1
ATOM 699 O O . LEU A 1 86 ? -0.825 13.992 -6.133 1.00 98.56 86 LEU A O 1
ATOM 703 N N . ILE A 1 87 ? -1.978 12.075 -6.323 1.00 98.50 87 ILE A N 1
ATOM 704 C CA . ILE A 1 87 ? -2.977 12.605 -7.256 1.00 98.50 87 ILE A CA 1
ATOM 705 C C . ILE A 1 87 ? -4.341 12.551 -6.577 1.00 98.50 87 ILE A C 1
ATOM 707 O O . ILE A 1 87 ? -4.860 11.480 -6.258 1.00 98.50 87 ILE A O 1
ATOM 711 N N . LYS A 1 88 ? -4.946 13.728 -6.369 1.00 97.12 88 LYS A N 1
ATOM 712 C CA . LYS A 1 88 ? -6.126 13.906 -5.507 1.00 97.12 88 LYS A CA 1
ATOM 713 C C . LYS A 1 88 ? -5.802 13.442 -4.080 1.00 97.12 88 LYS A C 1
ATOM 715 O O . LYS A 1 88 ? -5.023 14.090 -3.397 1.00 97.12 88 LYS A O 1
ATOM 720 N N . ASN A 1 89 ? -6.390 12.338 -3.638 1.00 98.00 89 ASN A N 1
ATOM 721 C CA . ASN A 1 89 ? -6.149 11.712 -2.341 1.00 98.00 89 ASN A CA 1
ATOM 722 C C . ASN A 1 89 ? -5.503 10.329 -2.476 1.00 98.00 89 ASN A C 1
ATOM 724 O O . ASN A 1 89 ? -5.536 9.568 -1.520 1.00 98.00 89 ASN A O 1
ATOM 728 N N . TYR A 1 90 ? -4.969 9.978 -3.645 1.00 98.75 90 TYR A N 1
ATOM 729 C CA . TYR A 1 90 ? -4.397 8.658 -3.882 1.00 98.75 90 TYR A CA 1
ATOM 730 C C . TYR A 1 90 ? -2.892 8.757 -4.037 1.00 98.75 90 TYR A C 1
ATOM 732 O O . TYR A 1 90 ? -2.404 9.557 -4.837 1.00 98.75 90 TYR A O 1
ATOM 740 N N . TRP A 1 91 ? -2.181 7.917 -3.296 1.00 98.81 91 TRP A N 1
ATOM 741 C CA . TRP A 1 91 ? -0.779 7.636 -3.546 1.00 98.81 91 TRP A CA 1
ATOM 742 C C . TRP A 1 91 ? -0.679 6.578 -4.634 1.00 98.81 91 TRP A C 1
ATOM 744 O O . TRP A 1 91 ? -1.268 5.503 -4.513 1.00 98.81 91 TRP A O 1
ATOM 754 N N . ILE A 1 92 ? 0.051 6.899 -5.694 1.00 98.75 92 ILE A N 1
ATOM 755 C CA . ILE A 1 92 ? 0.415 5.988 -6.772 1.00 98.75 92 ILE A CA 1
ATOM 756 C C . ILE A 1 92 ? 1.915 5.775 -6.660 1.00 98.75 92 ILE A C 1
ATOM 758 O O . ILE A 1 92 ? 2.660 6.748 -6.740 1.00 98.75 92 ILE A O 1
ATOM 762 N N . ILE A 1 93 ? 2.332 4.532 -6.435 1.00 98.75 93 ILE A N 1
ATOM 763 C CA . ILE A 1 93 ? 3.742 4.177 -6.274 1.00 98.75 93 ILE A CA 1
ATOM 764 C C . ILE A 1 93 ? 4.065 3.053 -7.249 1.00 98.75 93 ILE A C 1
ATOM 766 O O . ILE A 1 93 ? 3.387 2.019 -7.241 1.00 98.75 93 ILE A O 1
ATOM 770 N N . SER A 1 94 ? 5.093 3.250 -8.063 1.00 98.44 94 SER A N 1
ATOM 771 C CA . SER A 1 94 ? 5.606 2.253 -9.000 1.00 98.44 94 SER A CA 1
ATOM 772 C C . SER A 1 94 ? 7.105 2.057 -8.863 1.00 98.44 94 SER A C 1
ATOM 774 O O . SER A 1 94 ? 7.842 2.960 -8.477 1.00 98.44 94 SER A O 1
ATOM 776 N N . GLY A 1 95 ? 7.561 0.850 -9.179 1.00 98.12 95 GLY A N 1
ATOM 777 C CA . GLY A 1 95 ? 8.984 0.577 -9.315 1.00 98.12 95 GLY A CA 1
ATOM 778 C C . GLY A 1 95 ? 9.542 1.119 -10.632 1.00 98.12 95 GLY A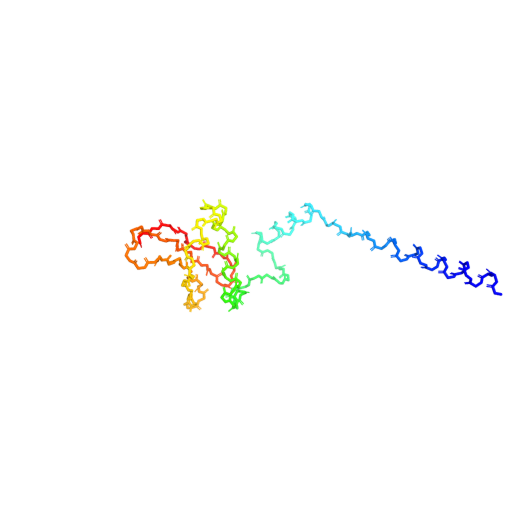 C 1
ATOM 779 O O . GLY A 1 95 ? 8.794 1.353 -11.582 1.00 98.12 95 GLY A O 1
ATOM 780 N N . THR A 1 96 ? 10.862 1.234 -10.713 1.00 97.00 96 THR A N 1
ATOM 781 C CA . THR A 1 96 ? 11.604 1.562 -11.937 1.00 97.00 96 THR A CA 1
ATOM 782 C C . THR A 1 96 ? 12.513 0.407 -12.361 1.00 97.00 96 THR A C 1
ATOM 784 O O . THR A 1 96 ? 12.755 -0.538 -11.604 1.00 97.00 96 THR A O 1
ATOM 787 N N . LEU A 1 97 ? 13.004 0.463 -13.601 1.00 94.62 97 LEU A N 1
ATOM 788 C CA . LEU A 1 97 ? 14.024 -0.442 -14.125 1.00 94.62 97 LEU A CA 1
ATOM 789 C C . LEU A 1 97 ? 15.177 0.368 -14.726 1.00 94.62 97 LEU A C 1
ATOM 791 O O . LEU A 1 97 ? 14.937 1.443 -15.281 1.00 94.62 97 LEU A O 1
ATOM 795 N N . PRO A 1 98 ? 16.417 -0.153 -14.685 1.00 92.19 98 PRO A N 1
ATOM 796 C CA . PRO A 1 98 ? 17.517 0.418 -15.449 1.00 92.19 98 PRO A CA 1
ATOM 797 C C . PRO A 1 98 ? 17.189 0.476 -16.942 1.00 92.19 98 PRO A C 1
ATOM 799 O O . PRO A 1 98 ? 16.531 -0.420 -17.481 1.00 92.19 98 PRO A O 1
ATOM 802 N N . GLU A 1 99 ? 17.701 1.498 -17.621 1.00 91.00 99 GLU A N 1
ATOM 803 C CA . GLU A 1 99 ? 17.514 1.674 -19.060 1.00 91.00 99 GLU A CA 1
ATOM 804 C C . GLU A 1 99 ? 17.941 0.420 -19.846 1.00 91.00 99 GLU A C 1
ATOM 806 O O . GLU A 1 99 ? 18.956 -0.211 -19.548 1.00 91.00 99 GLU A O 1
ATOM 811 N N . GLY A 1 100 ? 17.137 0.027 -20.838 1.00 89.50 100 GLY A N 1
ATOM 812 C CA . GLY A 1 100 ? 17.376 -1.170 -21.652 1.00 89.50 100 GLY A CA 1
ATOM 813 C C . GLY A 1 100 ? 16.988 -2.502 -20.995 1.00 89.50 100 GLY A C 1
ATOM 814 O O . GLY A 1 100 ? 17.110 -3.546 -21.637 1.00 89.50 100 GLY A O 1
ATOM 815 N N . SER A 1 101 ? 16.492 -2.495 -19.754 1.00 89.31 101 SER A N 1
ATOM 816 C CA . SER A 1 101 ? 15.968 -3.705 -19.111 1.00 89.31 101 SER A CA 1
ATOM 817 C C . SER A 1 101 ? 14.664 -4.167 -19.765 1.00 89.31 101 SER A C 1
ATOM 819 O O . SER A 1 101 ? 13.799 -3.365 -20.110 1.00 89.31 101 SER A O 1
ATOM 821 N N . LEU A 1 102 ? 14.497 -5.484 -19.888 1.00 85.00 102 LEU A N 1
ATOM 822 C CA . LEU A 1 102 ? 13.226 -6.105 -20.254 1.00 85.00 102 LEU A CA 1
ATOM 823 C C . LEU A 1 102 ? 12.495 -6.530 -18.983 1.00 85.00 102 LEU A C 1
ATOM 825 O O . LEU A 1 102 ? 13.099 -7.132 -18.096 1.00 85.00 102 LEU A O 1
ATOM 829 N N . GLY A 1 103 ? 11.194 -6.274 -18.911 1.00 86.38 103 GLY A N 1
ATOM 830 C CA . GLY A 1 103 ? 10.386 -6.693 -17.774 1.00 86.38 103 GLY A CA 1
ATOM 831 C C . GLY A 1 103 ? 9.279 -5.704 -17.475 1.00 86.38 103 GLY A C 1
ATOM 832 O O . GLY A 1 103 ? 8.809 -5.015 -18.371 1.00 86.38 103 GLY A O 1
ATOM 833 N N . GLY A 1 104 ? 8.870 -5.699 -16.215 1.00 92.38 104 GLY A N 1
ATOM 834 C CA . GLY A 1 104 ? 7.866 -4.811 -15.670 1.00 92.38 104 GLY A CA 1
ATOM 835 C C . GLY A 1 104 ? 8.106 -4.580 -14.185 1.00 92.38 104 GLY A C 1
ATOM 836 O O . GLY A 1 104 ? 8.902 -5.296 -13.565 1.00 92.38 104 GLY A O 1
ATOM 837 N N . THR A 1 105 ? 7.425 -3.596 -13.615 1.00 97.06 105 THR A N 1
ATOM 838 C CA . THR A 1 105 ? 7.576 -3.195 -12.215 1.00 97.06 105 THR A CA 1
ATOM 839 C C . THR A 1 105 ? 6.264 -3.311 -11.457 1.00 97.06 105 THR A C 1
ATOM 841 O O . THR A 1 105 ? 5.197 -3.569 -12.024 1.00 97.06 105 THR A O 1
ATOM 844 N N . PHE A 1 106 ? 6.334 -3.186 -10.134 1.00 98.06 106 PHE A N 1
ATOM 845 C CA . PHE A 1 106 ? 5.131 -3.086 -9.327 1.00 98.06 106 PHE A CA 1
ATOM 846 C C . PHE A 1 106 ? 4.433 -1.742 -9.568 1.00 98.06 106 PHE A C 1
ATOM 848 O O . PHE A 1 106 ? 5.071 -0.731 -9.847 1.00 98.06 106 PHE A O 1
ATOM 855 N N . LEU A 1 107 ? 3.120 -1.737 -9.363 1.00 98.44 107 LEU A N 1
ATOM 856 C CA . LEU A 1 107 ? 2.301 -0.550 -9.156 1.00 98.44 107 LEU A CA 1
ATOM 857 C C . LEU A 1 107 ? 1.353 -0.833 -7.992 1.00 98.44 107 LEU A C 1
ATOM 859 O O . LEU A 1 107 ? 0.657 -1.855 -7.994 1.00 98.44 107 LEU A O 1
ATOM 863 N N . ILE A 1 108 ? 1.277 0.093 -7.042 1.00 98.75 108 ILE A N 1
ATOM 864 C CA . ILE A 1 108 ? 0.289 0.084 -5.965 1.00 98.75 108 ILE A CA 1
ATOM 865 C C . ILE A 1 108 ? -0.414 1.441 -5.870 1.00 98.75 108 ILE A C 1
ATOM 867 O O . ILE A 1 108 ? 0.212 2.491 -6.010 1.00 98.75 108 ILE A O 1
ATOM 871 N N . ILE A 1 109 ? -1.733 1.412 -5.664 1.00 98.81 109 ILE A N 1
ATOM 872 C CA . ILE A 1 109 ? -2.561 2.609 -5.474 1.00 98.81 109 ILE A CA 1
ATOM 873 C C . ILE A 1 109 ? -3.231 2.533 -4.105 1.00 98.81 109 ILE A C 1
ATOM 875 O O . ILE A 1 109 ? -3.953 1.570 -3.833 1.00 98.81 109 ILE A O 1
ATOM 879 N N . ILE A 1 110 ? -3.012 3.550 -3.270 1.00 98.81 110 ILE A N 1
ATOM 880 C CA . ILE A 1 110 ? -3.482 3.615 -1.880 1.00 98.81 110 ILE A CA 1
ATOM 881 C C . ILE A 1 110 ? -4.309 4.889 -1.681 1.00 98.81 110 ILE A C 1
ATOM 883 O O . ILE A 1 110 ? -3.854 5.979 -2.026 1.00 98.81 110 ILE A O 1
ATOM 887 N N . ASP A 1 111 ? -5.505 4.779 -1.103 1.00 98.50 111 ASP A N 1
ATOM 888 C CA . ASP A 1 111 ? -6.260 5.943 -0.631 1.00 98.50 111 ASP A CA 1
ATOM 889 C C . ASP A 1 111 ? -5.588 6.512 0.624 1.00 98.50 111 ASP A C 1
ATOM 891 O O . ASP A 1 111 ? -5.565 5.896 1.691 1.00 98.50 111 ASP A O 1
ATOM 895 N N . ALA A 1 112 ? -5.059 7.725 0.514 1.00 98.44 112 ALA A N 1
ATOM 896 C CA . ALA A 1 112 ? -4.377 8.417 1.593 1.00 98.44 112 ALA A CA 1
ATOM 897 C C . ALA A 1 112 ? -5.305 8.822 2.751 1.00 98.44 112 ALA A C 1
ATOM 899 O O . ALA A 1 112 ? -4.808 9.242 3.797 1.00 98.44 112 ALA A O 1
ATOM 900 N N . LYS A 1 113 ? -6.631 8.718 2.599 1.00 97.75 113 LYS A N 1
ATOM 901 C CA . LYS A 1 113 ? -7.615 9.053 3.644 1.00 97.75 113 LYS A CA 1
ATOM 902 C C . LYS A 1 113 ? -7.860 7.927 4.637 1.00 97.75 113 LYS A C 1
ATOM 904 O O . LYS A 1 113 ? -8.186 8.203 5.785 1.00 97.75 113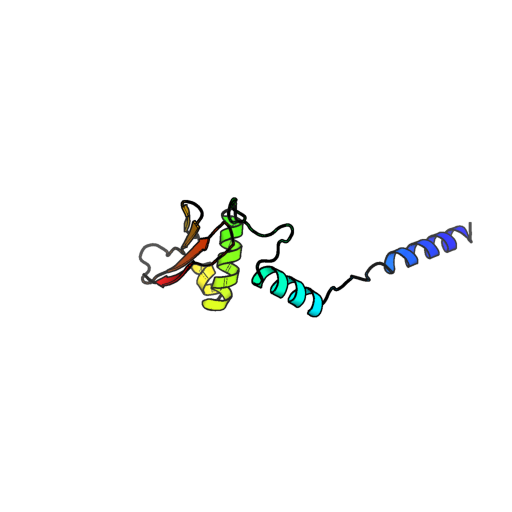 LYS A O 1
ATOM 909 N N . ASN A 1 114 ? -7.718 6.677 4.209 1.00 96.75 114 ASN A N 1
ATOM 910 C CA . ASN A 1 114 ? -8.074 5.508 5.020 1.00 96.75 114 ASN A CA 1
ATOM 911 C C . ASN A 1 114 ? -7.127 4.313 4.841 1.00 96.75 114 ASN A C 1
ATOM 913 O O . ASN A 1 114 ? -7.410 3.238 5.364 1.00 96.75 114 ASN A O 1
ATOM 917 N N . ALA A 1 115 ? -6.016 4.496 4.122 1.00 97.06 115 ALA A N 1
ATOM 918 C CA . ALA A 1 115 ? -5.030 3.464 3.815 1.00 97.06 115 ALA A CA 1
ATOM 919 C C . ALA A 1 115 ? -5.595 2.247 3.053 1.00 97.06 115 ALA A C 1
ATOM 921 O O . ALA A 1 115 ? -4.960 1.192 3.014 1.00 97.06 115 ALA A O 1
ATOM 922 N N . GLN A 1 116 ? -6.767 2.372 2.419 1.00 97.94 116 GLN A N 1
ATOM 923 C CA . GLN A 1 116 ? -7.296 1.324 1.557 1.00 97.94 116 GLN A CA 1
ATOM 924 C C . GLN A 1 116 ? -6.369 1.135 0.357 1.00 97.94 116 GLN A C 1
ATOM 926 O O . GLN A 1 116 ? -6.015 2.093 -0.326 1.00 97.94 116 GLN A O 1
ATOM 931 N N . VAL A 1 117 ? -6.016 -0.113 0.059 1.00 98.50 117 VAL A N 1
ATOM 932 C CA . VAL A 1 117 ? -5.341 -0.472 -1.189 1.00 98.50 117 VAL A CA 1
ATOM 933 C C . VAL A 1 117 ? -6.396 -0.671 -2.270 1.00 98.50 117 VAL A C 1
ATOM 935 O O . VAL A 1 117 ? -7.270 -1.526 -2.134 1.00 98.50 117 VAL A O 1
ATOM 938 N N . LEU A 1 118 ? -6.320 0.107 -3.349 1.00 98.44 118 LEU A N 1
ATOM 939 C CA . LEU A 1 118 ? -7.261 0.023 -4.472 1.00 98.44 118 LEU A CA 1
ATOM 940 C C . LEU A 1 118 ? -6.765 -0.910 -5.575 1.00 98.44 118 LEU A C 1
ATOM 942 O O . LEU A 1 118 ? -7.568 -1.517 -6.281 1.00 98.44 118 LEU A O 1
ATOM 946 N N . LYS A 1 119 ? -5.446 -0.978 -5.776 1.00 98.38 119 LYS A N 1
ATOM 947 C CA . LYS A 1 119 ? -4.841 -1.755 -6.859 1.00 98.38 119 LYS A CA 1
ATOM 948 C C . LYS A 1 119 ? -3.430 -2.176 -6.489 1.00 98.38 119 LYS A C 1
ATOM 950 O O . LYS A 1 119 ? -2.665 -1.353 -6.002 1.00 98.38 119 LYS A O 1
ATOM 955 N N . ILE A 1 120 ? -3.094 -3.424 -6.804 1.00 98.38 120 ILE A N 1
ATOM 956 C CA . ILE A 1 120 ? -1.729 -3.951 -6.856 1.00 98.38 120 ILE A CA 1
ATOM 957 C C . ILE A 1 120 ? -1.576 -4.670 -8.196 1.00 98.38 120 ILE A C 1
ATOM 959 O O . ILE A 1 120 ? -2.462 -5.421 -8.602 1.00 98.38 120 ILE A O 1
ATOM 963 N N . THR A 1 121 ? -0.465 -4.447 -8.887 1.00 96.50 121 THR A N 1
ATOM 964 C CA . THR A 1 121 ? -0.075 -5.218 -10.074 1.00 96.50 121 THR A CA 1
ATOM 965 C C . THR A 1 121 ? 1.445 -5.254 -10.190 1.00 96.50 121 THR A C 1
ATOM 967 O O . THR A 1 121 ? 2.121 -4.395 -9.630 1.00 96.50 121 THR A O 1
ATOM 970 N N . HIS A 1 122 ? 1.980 -6.231 -10.917 1.00 92.75 122 HIS A N 1
ATOM 971 C CA . HIS A 1 122 ? 3.387 -6.297 -11.315 1.00 92.75 122 HIS A CA 1
ATOM 972 C C . HIS A 1 122 ? 3.428 -6.605 -12.815 1.00 92.75 122 HIS A C 1
ATOM 974 O O . HIS A 1 122 ? 2.843 -7.602 -13.244 1.00 92.75 122 HIS A O 1
ATOM 980 N N . GLY A 1 123 ? 3.964 -5.695 -13.632 1.00 85.19 123 GLY A N 1
ATOM 981 C CA . GLY A 1 123 ? 3.832 -5.779 -15.090 1.00 85.19 123 GLY A CA 1
ATOM 982 C C . GLY A 1 123 ? 4.531 -4.654 -15.858 1.00 85.19 123 GLY A C 1
ATOM 983 O O . GLY A 1 123 ? 5.099 -3.766 -15.244 1.00 85.19 123 GLY A O 1
ATOM 984 N N . LYS A 1 124 ? 4.523 -4.789 -17.191 1.00 62.19 124 LYS A N 1
ATOM 985 C CA . LYS A 1 124 ? 5.298 -4.0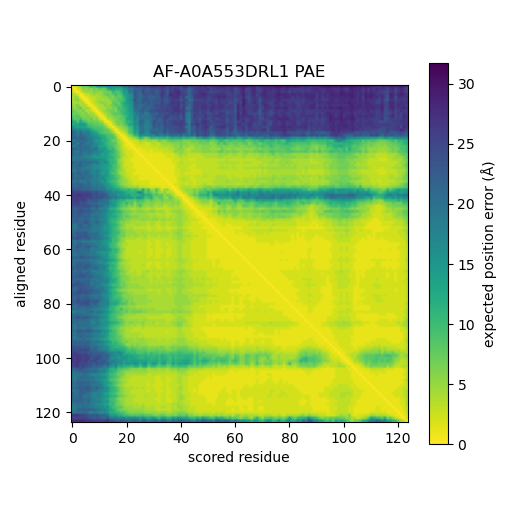51 -18.216 1.00 62.19 124 LYS A CA 1
ATOM 986 C C . LYS A 1 124 ? 5.752 -2.630 -17.895 1.00 62.19 124 LYS A C 1
ATOM 988 O O . LYS A 1 124 ? 4.866 -1.800 -17.607 1.00 62.19 124 LYS A O 1
#

Solvent-accessible surface area (backbone atoms only — not comparable to full-atom values): 7564 Å² total; per-residue (Å²): 115,84,64,59,60,54,57,56,56,59,56,60,62,62,70,74,70,79,78,83,76,89,76,79,57,68,69,51,55,48,55,54,49,53,39,56,76,68,66,50,93,66,83,92,64,86,78,64,82,56,65,74,51,81,48,70,68,58,51,48,53,54,49,47,63,54,43,30,77,75,64,35,52,72,63,56,62,68,16,58,69,64,49,78,45,80,56,92,60,30,39,40,41,30,40,40,75,65,88,91,66,85,71,54,32,45,37,39,32,30,36,20,36,76,70,46,74,79,45,78,51,74,45,108

Secondary structure (DSSP, 8-state):
-TTHHHHHHHHHHHGGG-------HHHHHHHHHHHHHTT---TT---SSS-S--SHHHHHHHHHHHHHHHH-HHHHHTTPSPEEEEETTEEEEE----TT--S-EEEEEEETTT--EEEEEEE-

Sequence (124 aa):
MKYLLVIFLAFTINSFAQNKRTVLGEKYSKEELDAVLAKKAGHNVVDNKELIIKESKTAIEIAEAILFEIYGKENIERQKPYEEYLIKNYWIISGTLPEGSLGGTFLIIIDAKNAQVLKITHGK